Protein AF-A0A1F2YDH4-F1 (afdb_monomer_lite)

Radius of gyration: 17.03 Å; chains: 1; bounding box: 46×29×48 Å

Structure (mmCIF, N/CA/C/O backbone):
data_AF-A0A1F2YDH4-F1
#
_entry.id   AF-A0A1F2YDH4-F1
#
loop_
_atom_site.group_PDB
_atom_site.id
_atom_site.type_symbol
_atom_site.label_atom_id
_atom_site.label_alt_id
_atom_site.label_comp_id
_atom_site.label_asym_id
_atom_site.label_entity_id
_atom_s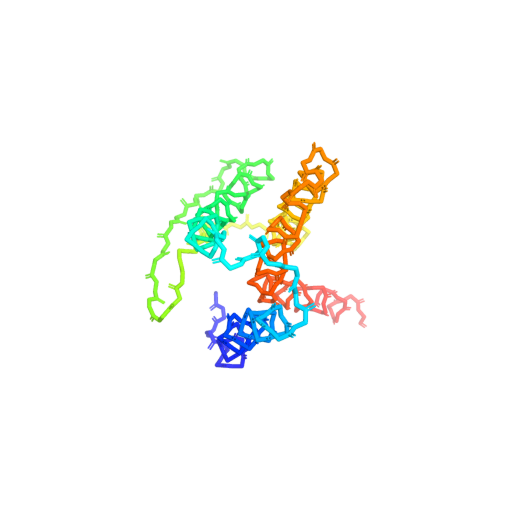ite.label_seq_id
_atom_site.pdbx_PDB_ins_code
_atom_site.Cartn_x
_atom_site.Cartn_y
_atom_site.Cartn_z
_atom_site.occupancy
_atom_site.B_iso_or_equiv
_atom_site.auth_seq_id
_atom_site.auth_comp_id
_atom_site.auth_asym_id
_atom_site.auth_atom_id
_atom_site.pdbx_PDB_model_num
ATOM 1 N N . MET A 1 1 ? -10.985 -9.733 17.692 1.00 41.50 1 MET A N 1
ATOM 2 C CA . MET A 1 1 ? -10.413 -10.083 16.373 1.00 41.50 1 MET A CA 1
ATOM 3 C C . MET A 1 1 ? -11.171 -11.298 15.881 1.00 41.50 1 MET A C 1
ATOM 5 O O . MET A 1 1 ? -11.258 -12.260 16.632 1.00 41.50 1 MET A O 1
ATOM 9 N N . SER A 1 2 ? -11.835 -11.199 14.727 1.00 39.97 2 SER A N 1
ATOM 10 C CA . SER A 1 2 ? -12.681 -12.286 14.222 1.00 39.97 2 SER A CA 1
ATOM 11 C C . SER A 1 2 ? -11.815 -13.494 13.857 1.00 39.97 2 SER A C 1
ATOM 13 O O . SER A 1 2 ? -10.675 -13.326 13.422 1.00 39.97 2 SER A O 1
ATOM 15 N N . SER A 1 3 ? -12.331 -14.703 14.080 1.00 45.41 3 SER A N 1
ATOM 16 C CA . SER A 1 3 ? -11.757 -15.931 13.534 1.00 45.41 3 SER A CA 1
ATOM 17 C C . SER A 1 3 ? -11.477 -15.717 12.048 1.00 45.41 3 SER A C 1
ATOM 19 O O . SER A 1 3 ? -12.407 -15.407 11.303 1.00 45.41 3 SER A O 1
ATOM 21 N N . ILE A 1 4 ? -10.214 -15.844 11.633 1.00 55.66 4 ILE A N 1
ATOM 22 C CA . ILE A 1 4 ? -9.792 -15.626 10.245 1.00 55.66 4 ILE A CA 1
ATOM 23 C C . ILE A 1 4 ? -10.722 -16.414 9.325 1.00 55.66 4 ILE A C 1
ATOM 25 O O . ILE A 1 4 ? -10.799 -17.644 9.386 1.00 55.66 4 ILE A O 1
ATOM 29 N N . ASN A 1 5 ? -11.470 -15.688 8.502 1.00 67.38 5 ASN A N 1
ATOM 30 C CA . ASN A 1 5 ? -12.420 -16.290 7.594 1.00 67.38 5 ASN A CA 1
ATOM 31 C C . ASN A 1 5 ? -11.625 -16.992 6.490 1.00 67.38 5 ASN A C 1
ATOM 33 O O . ASN A 1 5 ? -10.968 -16.329 5.689 1.00 67.38 5 ASN A O 1
ATOM 37 N N . LYS A 1 6 ? -11.703 -18.328 6.427 1.00 66.19 6 LYS A N 1
ATOM 38 C CA . LYS A 1 6 ? -11.060 -19.140 5.377 1.00 66.19 6 LYS A CA 1
ATOM 39 C C . LYS A 1 6 ? -11.344 -18.598 3.966 1.00 66.19 6 LYS A C 1
ATOM 41 O O . LYS A 1 6 ? -10.499 -18.722 3.090 1.00 66.19 6 LYS A O 1
ATOM 46 N N . LYS A 1 7 ? -12.491 -17.937 3.760 1.00 66.81 7 LYS A N 1
ATOM 47 C CA . LYS A 1 7 ? -12.846 -17.280 2.494 1.00 66.81 7 LYS A CA 1
ATOM 48 C C . LYS A 1 7 ? -11.941 -16.091 2.149 1.00 66.81 7 LYS A C 1
ATOM 50 O O . LYS A 1 7 ? -11.595 -15.948 0.987 1.00 66.81 7 LYS A O 1
ATOM 55 N N . MET A 1 8 ? -11.518 -15.279 3.124 1.00 64.81 8 MET A N 1
ATOM 56 C CA . MET A 1 8 ? -10.581 -14.166 2.883 1.00 64.81 8 MET A CA 1
ATOM 57 C C . MET A 1 8 ? -9.170 -14.659 2.578 1.00 64.81 8 MET A C 1
ATOM 59 O O . MET A 1 8 ? -8.490 -14.119 1.716 1.00 64.81 8 MET A O 1
ATOM 63 N N . VAL A 1 9 ? -8.760 -15.729 3.257 1.00 63.78 9 VAL A N 1
ATOM 64 C CA . VAL A 1 9 ? -7.500 -16.426 2.986 1.00 63.78 9 VAL A CA 1
ATOM 65 C C . VAL A 1 9 ? -7.461 -16.904 1.539 1.00 63.78 9 VAL A C 1
ATOM 67 O O . VAL A 1 9 ? -6.508 -16.606 0.828 1.00 63.78 9 VAL A O 1
ATOM 70 N N . ILE A 1 10 ? -8.508 -17.603 1.096 1.00 68.56 10 ILE A N 1
ATOM 71 C CA . ILE A 1 10 ? -8.618 -18.078 -0.285 1.00 68.56 10 ILE A CA 1
ATOM 72 C C . ILE A 1 10 ? -8.662 -16.894 -1.253 1.00 68.56 10 ILE A C 1
ATOM 74 O O . ILE A 1 10 ? -7.973 -16.938 -2.262 1.00 68.56 10 ILE A O 1
ATOM 78 N N . LEU A 1 11 ? -9.401 -15.825 -0.939 1.00 67.94 11 LEU A N 1
ATOM 79 C CA . LEU A 1 11 ? -9.474 -14.632 -1.784 1.00 67.94 11 LEU A CA 1
ATOM 80 C C . LEU A 1 11 ? -8.096 -13.995 -1.995 1.00 67.94 11 LEU A C 1
ATOM 82 O O . LEU A 1 11 ? -7.727 -13.748 -3.135 1.00 67.94 11 LEU A O 1
ATOM 86 N N . ASN A 1 12 ? -7.308 -13.793 -0.938 1.00 66.81 12 ASN A N 1
ATOM 87 C CA . ASN A 1 12 ? -5.966 -13.222 -1.068 1.00 66.81 12 ASN A CA 1
ATOM 88 C C . ASN A 1 12 ? -5.020 -14.146 -1.836 1.00 66.81 12 ASN A C 1
ATOM 90 O O . ASN A 1 12 ? -4.264 -13.675 -2.678 1.00 66.81 12 ASN A O 1
ATOM 94 N N . LEU A 1 13 ? -5.071 -15.457 -1.581 1.00 67.31 13 LEU A N 1
ATOM 95 C CA . LEU A 1 13 ? -4.219 -16.435 -2.265 1.00 67.31 13 LEU A CA 1
ATOM 96 C C . LEU A 1 13 ? -4.564 -16.534 -3.754 1.00 67.31 13 LEU A C 1
ATOM 98 O O . LEU A 1 13 ? -3.674 -16.549 -4.598 1.00 67.31 13 LEU A O 1
ATOM 102 N N . VAL A 1 14 ? -5.857 -16.558 -4.079 1.00 67.75 14 VAL A N 1
ATOM 103 C CA . VAL A 1 14 ? -6.346 -16.576 -5.458 1.00 67.75 14 VAL A CA 1
ATOM 104 C C . VAL A 1 14 ? -5.998 -15.266 -6.150 1.00 67.75 14 VAL A C 1
ATOM 106 O O . VAL A 1 14 ? -5.416 -15.315 -7.222 1.00 67.75 14 VAL A O 1
ATOM 109 N N . SER A 1 15 ? -6.261 -14.108 -5.546 1.00 65.69 15 SER A N 1
ATOM 110 C CA . SER A 1 15 ? -5.920 -12.815 -6.150 1.00 65.69 15 SER A CA 1
ATOM 111 C C . SER A 1 15 ? -4.407 -12.691 -6.371 1.00 65.69 15 SER A C 1
ATOM 113 O O . SER A 1 15 ? -3.970 -12.383 -7.476 1.00 65.69 15 SER A O 1
ATOM 115 N N . PHE A 1 16 ? -3.591 -13.037 -5.369 1.00 64.81 16 PHE A N 1
ATOM 116 C CA . PHE A 1 16 ? -2.130 -12.938 -5.436 1.00 64.81 16 PHE A CA 1
ATOM 117 C C . PHE A 1 16 ? -1.477 -13.948 -6.386 1.00 64.81 16 PHE A C 1
ATOM 119 O O . PHE A 1 16 ? -0.412 -13.667 -6.921 1.00 64.81 16 PHE A O 1
ATOM 126 N N . LEU A 1 17 ? -2.073 -15.119 -6.619 1.00 67.12 17 LEU A N 1
ATOM 127 C CA . LEU A 1 17 ? -1.542 -16.084 -7.585 1.00 67.12 17 LEU A CA 1
ATOM 128 C C . LEU A 1 17 ? -2.121 -15.860 -8.978 1.00 67.12 17 LEU A C 1
ATOM 130 O O . LEU A 1 17 ? -1.380 -15.744 -9.947 1.00 67.12 17 LEU A O 1
ATOM 134 N N . VAL A 1 18 ? -3.443 -15.776 -9.095 1.00 66.88 18 VAL A N 1
ATOM 135 C CA . VAL A 1 18 ? -4.126 -15.732 -10.389 1.00 66.88 18 VAL A CA 1
ATOM 136 C C . VAL A 1 18 ? -3.840 -14.426 -11.103 1.00 66.88 18 VAL A C 1
ATOM 138 O O . VAL A 1 18 ? -3.525 -14.474 -12.284 1.00 66.88 18 VAL A O 1
ATOM 141 N N . PHE A 1 19 ? -3.897 -13.279 -10.424 1.00 66.62 19 PHE A N 1
ATOM 142 C CA . PHE A 1 19 ? -3.764 -11.983 -11.090 1.00 66.62 19 PHE A CA 1
ATOM 143 C C . PHE A 1 19 ? -2.350 -11.742 -11.652 1.00 66.62 19 PHE A C 1
ATOM 145 O O . PHE A 1 19 ? -2.237 -11.377 -12.824 1.00 66.62 19 PHE A O 1
ATOM 152 N N . PRO A 1 20 ? -1.256 -12.020 -10.913 1.00 63.00 20 PRO A N 1
ATOM 153 C CA . PRO A 1 20 ? 0.101 -11.839 -11.424 1.00 63.00 20 PRO A CA 1
ATOM 154 C C . PRO A 1 20 ? 0.495 -12.916 -12.430 1.00 63.00 20 PRO A C 1
ATOM 156 O O . PRO A 1 20 ? 1.222 -12.609 -13.369 1.00 63.00 20 PRO A O 1
ATOM 159 N N . ILE A 1 21 ? -0.006 -14.152 -12.287 1.00 66.31 21 ILE A N 1
ATOM 160 C CA . ILE A 1 21 ? 0.175 -15.199 -13.303 1.00 66.31 21 ILE A CA 1
ATOM 161 C C . ILE A 1 21 ? -0.562 -14.812 -14.585 1.00 66.31 21 ILE A C 1
ATOM 163 O O . ILE A 1 21 ? 0.018 -14.932 -15.658 1.00 66.31 21 ILE A O 1
ATOM 167 N N . TRP A 1 22 ? -1.791 -14.295 -14.501 1.00 65.75 22 TRP A N 1
ATOM 168 C CA . TRP A 1 22 ? -2.527 -13.813 -15.673 1.00 65.75 22 TRP A CA 1
ATOM 169 C C . TRP A 1 22 ? -1.811 -12.662 -16.360 1.00 65.75 22 TRP A C 1
ATOM 171 O O . TRP A 1 22 ? -1.637 -12.697 -17.572 1.00 65.75 22 TRP A O 1
ATOM 181 N N . ILE A 1 23 ? -1.352 -11.677 -15.592 1.00 64.88 23 ILE A N 1
ATOM 182 C CA . ILE A 1 23 ? -0.545 -10.564 -16.088 1.00 64.88 23 ILE A CA 1
ATOM 183 C C . ILE A 1 23 ? 0.734 -11.097 -16.745 1.00 64.88 23 ILE A C 1
ATOM 185 O O . ILE A 1 23 ? 1.015 -10.772 -17.894 1.00 64.88 23 ILE A O 1
ATOM 189 N N . TYR A 1 24 ? 1.480 -11.977 -16.077 1.00 63.94 24 TYR A N 1
ATOM 190 C CA . TYR A 1 24 ? 2.705 -12.563 -16.617 1.00 63.94 24 TYR A CA 1
ATOM 191 C C . TYR A 1 24 ? 2.453 -13.349 -17.906 1.00 63.94 24 TYR A C 1
ATOM 193 O O . TYR A 1 24 ? 3.182 -13.162 -18.874 1.00 63.94 24 TYR A O 1
ATOM 201 N N . VAL A 1 25 ? 1.425 -14.200 -17.953 1.00 65.19 25 VAL A N 1
ATOM 202 C CA . VAL A 1 25 ? 1.053 -14.984 -19.140 1.00 65.19 25 VAL A CA 1
ATOM 203 C C . VAL A 1 25 ? 0.601 -14.051 -20.260 1.00 65.19 25 VAL A C 1
ATOM 205 O O . VAL A 1 25 ? 1.149 -14.113 -21.357 1.00 65.19 25 VAL A O 1
ATOM 208 N N . PHE A 1 26 ? -0.317 -13.126 -19.988 1.00 65.81 26 PHE A N 1
ATOM 209 C CA . PHE A 1 26 ? -0.775 -12.146 -20.967 1.00 65.81 26 PHE A CA 1
ATOM 210 C C . PHE A 1 26 ? 0.404 -11.358 -21.554 1.00 65.81 26 PHE A C 1
ATOM 212 O O . PHE A 1 26 ? 0.545 -11.278 -22.766 1.00 65.81 26 PHE A O 1
ATOM 219 N N . TYR A 1 27 ? 1.338 -10.879 -20.732 1.00 63.69 27 TYR A N 1
ATOM 220 C CA . TYR A 1 27 ? 2.505 -10.140 -21.219 1.00 63.69 27 TYR A CA 1
ATOM 221 C C . TYR A 1 27 ? 3.614 -11.018 -21.821 1.00 63.69 27 TYR A C 1
ATOM 223 O O . TYR A 1 27 ? 4.364 -10.557 -22.677 1.00 63.69 27 TYR A O 1
ATOM 231 N N . ARG A 1 28 ? 3.736 -12.292 -21.440 1.00 63.25 28 ARG A N 1
ATOM 232 C CA . ARG A 1 28 ? 4.666 -13.245 -22.075 1.00 63.25 28 ARG A CA 1
ATOM 233 C C . A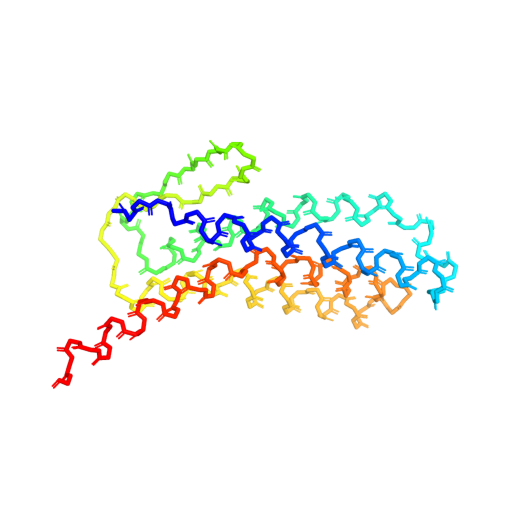RG A 1 28 ? 4.287 -13.491 -23.536 1.00 63.25 28 ARG A C 1
ATOM 235 O O . ARG A 1 28 ? 5.189 -13.660 -24.360 1.00 63.25 28 ARG A O 1
ATOM 242 N N . TRP A 1 29 ? 2.984 -13.528 -23.815 1.00 64.25 29 TRP A N 1
ATOM 243 C CA . TRP A 1 29 ? 2.410 -13.851 -25.121 1.00 64.25 29 TRP A CA 1
ATOM 244 C C . TRP A 1 29 ? 2.037 -12.612 -25.949 1.00 64.25 29 TRP A C 1
ATOM 246 O O . TRP A 1 29 ? 2.184 -12.646 -27.166 1.00 64.25 29 TRP A O 1
ATOM 256 N N . PHE A 1 30 ? 1.630 -11.512 -25.307 1.00 62.16 30 PHE A N 1
ATOM 257 C CA . PHE A 1 30 ? 1.150 -10.284 -25.962 1.00 62.16 30 PHE A CA 1
ATOM 258 C C . PHE A 1 30 ? 1.919 -9.013 -25.560 1.00 62.16 30 PHE A C 1
ATOM 260 O O . PHE A 1 30 ? 1.634 -7.931 -26.068 1.00 62.16 30 PHE A O 1
ATOM 267 N N . GLY A 1 31 ? 2.875 -9.104 -24.632 1.00 59.88 31 GLY A N 1
ATOM 268 C CA . GLY A 1 31 ? 3.594 -7.949 -24.095 1.00 59.88 31 GLY A CA 1
ATOM 269 C C . GLY A 1 31 ? 4.844 -7.564 -24.890 1.00 59.88 31 GLY A C 1
ATOM 270 O O . GLY A 1 31 ? 5.465 -8.412 -25.537 1.00 59.88 31 GLY A O 1
ATOM 271 N N . PRO A 1 32 ? 5.264 -6.287 -24.817 1.00 62.50 32 PRO A N 1
ATOM 272 C CA . PRO A 1 32 ? 6.481 -5.826 -25.472 1.00 62.50 32 PRO A CA 1
ATOM 273 C C . PRO A 1 32 ? 7.728 -6.545 -24.907 1.00 62.50 32 PRO A C 1
ATOM 275 O O . PRO A 1 32 ? 7.768 -6.867 -23.715 1.00 62.50 32 PRO A O 1
ATOM 278 N N . PRO A 1 33 ? 8.786 -6.766 -25.717 1.00 60.22 33 PRO A N 1
ATOM 279 C CA . PRO A 1 33 ? 9.991 -7.508 -25.312 1.00 60.22 33 PRO A CA 1
ATOM 280 C C . PRO A 1 33 ? 10.671 -6.987 -24.035 1.00 60.22 33 PRO A C 1
ATOM 282 O O . PRO A 1 33 ? 11.329 -7.746 -23.324 1.00 60.22 33 PRO A O 1
ATOM 285 N N . THR A 1 34 ? 10.476 -5.706 -23.717 1.00 61.25 34 THR A N 1
ATOM 286 C CA . THR A 1 34 ? 11.012 -5.007 -22.541 1.00 61.25 34 THR A CA 1
ATOM 287 C C . THR A 1 34 ? 10.582 -5.625 -21.206 1.00 61.25 34 THR A C 1
ATOM 289 O O . THR A 1 34 ? 11.335 -5.565 -20.238 1.00 61.25 34 THR A O 1
ATOM 292 N N . LEU A 1 35 ? 9.423 -6.289 -21.136 1.00 59.69 35 LEU A N 1
ATOM 293 C CA . LEU A 1 35 ? 8.944 -6.948 -19.914 1.00 59.69 35 LEU A CA 1
ATOM 294 C C . LEU A 1 35 ? 9.738 -8.213 -19.558 1.00 59.69 35 LEU A C 1
ATOM 296 O O . LEU A 1 35 ? 9.950 -8.481 -18.375 1.00 59.69 35 LEU A O 1
ATOM 300 N N . LYS A 1 36 ? 10.240 -8.962 -20.552 1.00 58.62 36 LYS A N 1
ATOM 301 C CA . LYS A 1 36 ? 11.008 -10.200 -20.306 1.00 58.62 36 LYS A CA 1
ATOM 302 C C . LYS A 1 36 ? 12.290 -9.922 -19.514 1.00 58.62 36 LYS A C 1
ATOM 304 O O . LYS A 1 36 ? 12.598 -10.671 -18.588 1.00 58.62 36 LYS A O 1
ATOM 309 N N . TYR A 1 37 ? 12.972 -8.817 -19.815 1.00 58.34 37 TYR A N 1
ATOM 310 C CA . TYR A 1 37 ? 14.203 -8.393 -19.134 1.00 58.34 37 TYR A CA 1
ATOM 311 C C . TYR A 1 37 ? 13.963 -7.760 -17.753 1.00 58.34 37 TYR A C 1
ATOM 313 O O . TYR A 1 37 ? 14.883 -7.695 -16.944 1.00 58.34 37 TYR A O 1
ATOM 321 N N . ASN A 1 38 ? 12.724 -7.362 -17.445 1.00 71.00 38 ASN A N 1
ATOM 322 C CA . ASN A 1 38 ? 12.373 -6.684 -16.194 1.00 71.00 38 ASN A CA 1
ATOM 323 C C . ASN A 1 38 ? 11.759 -7.608 -15.131 1.00 71.00 38 ASN A C 1
ATOM 325 O O . ASN A 1 38 ? 11.405 -7.138 -14.054 1.00 71.00 38 ASN A O 1
ATOM 329 N N . THR A 1 39 ? 11.656 -8.917 -15.387 1.00 72.00 39 THR A N 1
ATOM 330 C CA . THR A 1 39 ? 11.019 -9.874 -14.459 1.00 72.00 39 THR A CA 1
ATOM 331 C C . THR A 1 39 ? 11.662 -9.864 -13.065 1.00 72.00 39 THR A C 1
ATOM 333 O O . THR A 1 39 ? 10.949 -9.834 -12.067 1.00 72.00 39 THR A O 1
ATOM 336 N N . VAL A 1 40 ? 12.999 -9.815 -12.982 1.00 78.56 40 VAL A N 1
ATOM 337 C CA . VAL A 1 40 ? 13.726 -9.741 -11.698 1.00 78.56 40 VAL A CA 1
ATOM 338 C C . VAL A 1 40 ? 13.356 -8.469 -10.937 1.00 78.56 40 VAL A C 1
ATOM 340 O O . VAL A 1 40 ? 13.041 -8.527 -9.750 1.00 78.56 40 VAL A O 1
ATOM 343 N N . TRP A 1 41 ? 13.323 -7.327 -11.627 1.00 80.75 41 TRP A N 1
ATOM 344 C CA . TRP A 1 41 ? 12.942 -6.051 -11.028 1.00 80.75 41 TRP A CA 1
ATOM 345 C C . TRP A 1 41 ? 11.487 -6.041 -10.568 1.00 80.75 41 TRP A C 1
ATOM 347 O O . TRP A 1 41 ? 11.213 -5.576 -9.468 1.00 80.75 41 TRP A O 1
ATOM 357 N N . ILE A 1 42 ? 10.564 -6.624 -11.339 1.00 81.12 42 ILE A N 1
ATOM 358 C CA . ILE A 1 42 ? 9.162 -6.783 -10.927 1.00 81.12 42 ILE A CA 1
ATOM 359 C C . ILE A 1 42 ? 9.077 -7.582 -9.625 1.00 81.12 42 ILE A C 1
ATOM 361 O O . ILE A 1 42 ? 8.370 -7.166 -8.707 1.00 81.12 42 ILE A O 1
ATOM 365 N N . SER A 1 43 ? 9.809 -8.694 -9.506 1.00 80.12 43 SER A N 1
ATOM 366 C CA . SER A 1 43 ? 9.840 -9.486 -8.272 1.00 80.12 43 SER A CA 1
ATOM 367 C C . SER A 1 43 ? 10.398 -8.687 -7.093 1.00 80.12 43 SER A C 1
ATOM 369 O O . SER A 1 43 ? 9.785 -8.676 -6.026 1.00 80.12 43 SER A O 1
ATOM 371 N N . VAL A 1 44 ? 11.507 -7.966 -7.287 1.00 84.62 44 VAL A N 1
ATOM 372 C CA . VAL A 1 44 ? 12.108 -7.108 -6.252 1.00 84.62 44 VAL A CA 1
ATOM 373 C C . VAL A 1 44 ? 11.127 -6.023 -5.803 1.00 84.62 44 VAL A C 1
ATOM 375 O O . VAL A 1 44 ? 10.856 -5.899 -4.610 1.00 84.62 44 VAL A O 1
ATOM 378 N N . PHE A 1 45 ? 10.535 -5.277 -6.739 1.00 86.19 45 PHE A N 1
ATOM 379 C CA . PHE A 1 45 ? 9.570 -4.226 -6.417 1.00 86.19 45 PHE A CA 1
ATOM 380 C C . PHE A 1 45 ? 8.289 -4.774 -5.800 1.00 86.19 45 PHE A C 1
ATOM 382 O O . PHE A 1 45 ? 7.707 -4.108 -4.953 1.00 86.19 45 PHE A O 1
ATOM 389 N N . THR A 1 46 ? 7.875 -5.989 -6.151 1.00 84.00 46 THR A N 1
ATOM 390 C CA . THR A 1 46 ? 6.736 -6.654 -5.507 1.00 84.00 46 THR A CA 1
ATOM 391 C C . THR A 1 46 ? 7.032 -6.962 -4.041 1.00 84.00 46 THR A C 1
ATOM 393 O O . THR A 1 46 ? 6.225 -6.637 -3.175 1.00 84.00 46 THR A O 1
ATOM 396 N N . ILE A 1 47 ? 8.200 -7.536 -3.738 1.00 83.62 47 ILE A N 1
ATOM 397 C CA . ILE A 1 47 ? 8.605 -7.823 -2.353 1.00 83.62 47 ILE A CA 1
ATOM 398 C C . ILE A 1 47 ? 8.706 -6.522 -1.550 1.00 83.62 47 ILE A C 1
ATOM 400 O O . ILE A 1 47 ? 8.170 -6.435 -0.446 1.00 83.62 47 ILE A O 1
ATOM 404 N N . LEU A 1 48 ? 9.333 -5.490 -2.121 1.00 87.44 48 LEU A N 1
ATOM 405 C CA . LEU A 1 48 ? 9.401 -4.168 -1.498 1.00 87.44 48 LEU A CA 1
ATOM 406 C C . LEU A 1 48 ? 8.006 -3.574 -1.286 1.00 87.44 48 LEU A C 1
ATOM 408 O O . LEU A 1 48 ? 7.736 -3.035 -0.218 1.00 87.44 48 LEU A O 1
ATOM 412 N N . CYS A 1 49 ? 7.107 -3.716 -2.260 1.00 88.12 49 CYS A N 1
ATOM 413 C CA . CYS A 1 49 ? 5.730 -3.247 -2.167 1.00 88.12 49 CYS A CA 1
ATOM 414 C C . CYS A 1 49 ? 4.993 -3.889 -0.989 1.00 88.12 49 CYS A C 1
ATOM 416 O O . CYS A 1 49 ? 4.281 -3.180 -0.293 1.00 88.12 49 CYS A O 1
ATOM 418 N N . ILE A 1 50 ? 5.187 -5.185 -0.723 1.00 84.81 50 ILE A N 1
ATOM 419 C CA . ILE A 1 50 ? 4.586 -5.866 0.438 1.00 84.81 50 ILE A CA 1
ATOM 420 C C . ILE A 1 50 ? 5.080 -5.242 1.748 1.00 84.81 50 ILE A C 1
ATOM 422 O O . ILE A 1 50 ? 4.286 -4.963 2.641 1.00 84.81 50 ILE A O 1
ATOM 426 N N . VAL A 1 51 ? 6.385 -4.986 1.867 1.00 85.81 51 VAL A N 1
ATOM 427 C CA . VAL A 1 51 ? 6.945 -4.352 3.071 1.00 85.81 51 VAL A CA 1
ATOM 428 C C . VAL A 1 51 ? 6.401 -2.933 3.231 1.00 85.81 51 VAL A C 1
ATOM 430 O O . VAL A 1 51 ? 5.954 -2.555 4.312 1.00 85.81 51 VAL A O 1
ATOM 433 N N . VAL A 1 52 ? 6.402 -2.151 2.151 1.00 90.62 52 VAL A N 1
ATOM 434 C CA . VAL A 1 52 ? 5.925 -0.764 2.175 1.00 90.62 52 VAL A CA 1
ATOM 435 C C . VAL A 1 52 ? 4.420 -0.710 2.455 1.00 90.62 52 VAL A C 1
ATOM 437 O O . VAL A 1 52 ? 3.977 0.190 3.158 1.00 90.62 52 VAL A O 1
ATOM 440 N N . HIS A 1 53 ? 3.640 -1.681 1.978 1.00 91.50 53 HIS A N 1
ATOM 441 C CA . HIS A 1 53 ? 2.204 -1.787 2.234 1.00 91.50 53 HIS A CA 1
ATOM 442 C C . HIS A 1 53 ? 1.906 -1.802 3.738 1.00 91.50 53 HIS A C 1
ATOM 444 O O . HIS A 1 53 ? 1.144 -0.972 4.234 1.00 91.50 53 HIS A O 1
ATOM 450 N N . GLU A 1 54 ? 2.593 -2.659 4.490 1.00 87.56 54 GLU A N 1
ATOM 451 C CA . GLU A 1 54 ? 2.433 -2.720 5.946 1.00 87.56 54 GLU A CA 1
ATOM 452 C C . GLU A 1 54 ? 2.966 -1.474 6.658 1.00 87.56 54 GLU A C 1
ATOM 454 O O . GLU A 1 54 ? 2.396 -1.026 7.655 1.00 87.56 54 GLU A O 1
ATOM 459 N N . VAL A 1 55 ? 4.031 -0.861 6.136 1.00 89.75 55 VAL A N 1
ATOM 460 C CA . VAL A 1 55 ? 4.527 0.421 6.657 1.00 89.75 55 VAL A CA 1
ATOM 461 C C . VAL A 1 55 ? 3.482 1.523 6.473 1.00 89.75 55 VAL A C 1
ATOM 463 O O . VAL A 1 55 ? 3.290 2.330 7.381 1.00 89.75 55 VAL A O 1
ATOM 466 N N . VAL A 1 56 ? 2.762 1.556 5.349 1.00 93.00 56 VAL A N 1
ATOM 467 C CA . VAL A 1 56 ? 1.682 2.529 5.127 1.00 93.00 56 VAL A CA 1
ATOM 468 C C . VAL A 1 56 ? 0.534 2.304 6.112 1.00 93.00 56 VAL A C 1
ATOM 470 O O . VAL A 1 56 ? 0.064 3.281 6.698 1.00 93.00 56 VAL A O 1
ATOM 473 N N . HIS A 1 57 ? 0.136 1.052 6.376 1.00 91.19 57 HIS A N 1
ATOM 474 C CA . HIS A 1 57 ? -0.827 0.734 7.444 1.00 91.19 57 HIS A CA 1
ATOM 475 C C . HIS A 1 57 ? -0.356 1.273 8.798 1.00 91.19 57 HIS A C 1
ATOM 477 O O . HIS A 1 57 ? -1.103 1.970 9.489 1.00 91.19 57 HIS A O 1
ATOM 483 N N . TYR A 1 58 ? 0.901 1.005 9.164 1.00 89.00 58 TYR A N 1
ATOM 484 C CA . TYR A 1 58 ? 1.496 1.495 10.407 1.00 89.00 58 TYR A CA 1
ATOM 485 C C . TYR A 1 58 ? 1.461 3.025 10.497 1.00 89.00 58 TYR A C 1
ATOM 487 O O . TYR A 1 58 ? 0.980 3.574 11.490 1.00 89.00 58 TYR A O 1
ATOM 495 N N . LEU A 1 59 ? 1.935 3.725 9.463 1.00 91.12 59 LEU A N 1
ATOM 496 C CA . LEU A 1 59 ? 1.965 5.187 9.432 1.00 91.12 59 LEU A CA 1
ATOM 497 C C . LEU A 1 59 ? 0.555 5.773 9.525 1.00 91.12 59 LEU A C 1
ATOM 499 O O . LEU A 1 59 ? 0.331 6.695 10.308 1.00 91.12 59 LEU A O 1
ATOM 503 N N . ALA A 1 60 ? -0.412 5.201 8.803 1.00 92.62 60 ALA A N 1
ATOM 504 C CA . ALA A 1 60 ? -1.806 5.619 8.876 1.00 92.62 60 ALA A CA 1
ATOM 505 C C . ALA A 1 60 ? -2.375 5.450 10.294 1.00 92.62 60 ALA A C 1
ATOM 507 O O . ALA A 1 60 ? -3.029 6.360 10.804 1.00 92.62 60 ALA A O 1
ATOM 508 N N . ILE A 1 61 ? -2.074 4.342 10.979 1.00 90.81 61 ILE A N 1
ATOM 509 C CA . ILE A 1 61 ? -2.484 4.141 12.376 1.00 90.81 61 ILE A CA 1
ATOM 510 C C . ILE A 1 61 ? -1.843 5.189 13.291 1.00 90.81 61 ILE A C 1
ATOM 512 O O . ILE A 1 61 ? -2.549 5.795 14.096 1.00 90.81 61 ILE A O 1
ATOM 516 N N . ARG A 1 62 ? -0.535 5.447 13.160 1.00 89.25 62 ARG A N 1
ATOM 517 C CA . ARG A 1 62 ? 0.176 6.439 13.989 1.00 89.25 62 ARG A CA 1
ATOM 518 C C . ARG A 1 62 ? -0.349 7.860 13.783 1.00 89.25 62 ARG A C 1
ATOM 520 O O . ARG A 1 62 ? -0.416 8.608 14.754 1.00 89.25 62 ARG A O 1
ATOM 527 N N . LEU A 1 63 ? -0.744 8.213 12.559 1.00 92.56 63 LEU A N 1
ATOM 528 C CA . LEU A 1 63 ? -1.343 9.511 12.238 1.00 92.56 63 LEU A CA 1
ATOM 529 C C . LEU A 1 63 ? -2.774 9.639 12.778 1.00 92.56 63 LEU A C 1
ATOM 531 O O . LEU A 1 63 ? -3.152 10.694 13.276 1.00 92.56 63 LEU A O 1
ATOM 535 N N . LEU A 1 64 ? -3.572 8.571 12.702 1.00 92.06 64 LEU A N 1
ATOM 536 C CA . LEU A 1 64 ? -4.974 8.586 13.132 1.00 92.06 64 LEU A CA 1
ATOM 537 C C . LEU A 1 64 ? -5.151 8.435 14.643 1.00 92.06 64 LEU A C 1
ATOM 539 O O . LEU A 1 64 ? -6.132 8.939 15.193 1.00 92.06 64 LEU A O 1
ATOM 543 N N . ASN A 1 65 ? -4.269 7.680 15.299 1.00 88.44 65 ASN A N 1
ATOM 544 C CA . ASN A 1 65 ? -4.304 7.456 16.736 1.00 88.44 65 ASN A CA 1
ATOM 545 C C . ASN A 1 65 ? -2.900 7.116 17.295 1.00 88.44 65 ASN A C 1
ATOM 547 O O . ASN A 1 65 ? -2.534 5.941 17.396 1.00 88.44 65 ASN A O 1
ATOM 551 N N . PRO A 1 66 ? -2.109 8.121 17.711 1.00 86.62 66 PRO A N 1
ATOM 552 C CA . PRO A 1 66 ? -0.717 7.931 18.126 1.00 86.62 66 PRO A CA 1
ATOM 553 C C . PRO A 1 66 ? -0.550 7.179 19.456 1.00 86.62 66 PRO A C 1
ATOM 555 O O . PRO A 1 66 ? 0.555 6.728 19.766 1.00 86.62 66 PRO A O 1
ATOM 558 N N . THR A 1 67 ? -1.613 7.032 20.252 1.00 84.88 67 THR A N 1
ATOM 559 C CA . THR A 1 67 ? -1.568 6.333 21.548 1.00 84.88 67 THR A CA 1
ATOM 560 C C . THR A 1 67 ? -1.809 4.831 21.417 1.00 84.88 67 THR A C 1
ATOM 562 O O . THR A 1 67 ? -1.503 4.073 22.338 1.00 84.88 67 THR A O 1
ATOM 565 N N . VAL A 1 68 ? -2.317 4.377 20.267 1.00 85.12 68 VAL A N 1
ATOM 566 C CA . VAL A 1 68 ? -2.535 2.957 19.996 1.00 85.12 68 VAL A CA 1
ATOM 567 C C . VAL A 1 68 ? -1.194 2.264 19.794 1.00 85.12 68 VAL A C 1
ATOM 569 O O . VAL A 1 68 ? -0.354 2.695 18.997 1.00 85.12 68 VAL A O 1
ATOM 572 N N . LYS A 1 69 ? -0.999 1.161 20.523 1.00 81.56 69 LYS A N 1
ATOM 573 C CA . LYS A 1 69 ? 0.149 0.285 20.317 1.00 81.56 69 LYS A CA 1
ATOM 574 C C . LYS A 1 69 ? -0.050 -0.496 19.028 1.00 81.56 69 LYS A C 1
ATOM 576 O O . LYS A 1 69 ? -1.129 -1.029 18.759 1.00 81.56 69 LYS A O 1
ATOM 581 N N . VAL A 1 70 ? 1.012 -0.540 18.236 1.00 78.88 70 VAL A N 1
ATOM 582 C CA . VAL A 1 70 ? 1.027 -1.208 16.943 1.00 78.88 70 VAL A CA 1
ATOM 583 C C . VAL A 1 70 ? 2.075 -2.305 17.003 1.00 78.88 70 VAL A C 1
ATOM 585 O O . VAL A 1 70 ? 3.250 -2.026 17.234 1.00 78.88 70 VAL A O 1
ATOM 588 N N . GLY A 1 71 ? 1.632 -3.548 16.859 1.00 74.88 71 GLY A N 1
ATOM 589 C CA . GLY A 1 71 ? 2.498 -4.713 16.736 1.00 74.88 71 GLY A CA 1
ATOM 590 C C . GLY A 1 71 ? 2.625 -5.141 15.279 1.00 74.88 71 GLY A C 1
ATOM 591 O O . GLY A 1 71 ? 1.791 -4.792 14.447 1.00 74.88 71 GLY A O 1
ATOM 592 N N . TYR A 1 72 ? 3.637 -5.948 14.987 1.00 70.50 72 TYR A N 1
ATOM 593 C CA . TYR A 1 72 ? 3.756 -6.651 13.714 1.00 70.50 72 TYR A CA 1
ATOM 594 C C . TYR A 1 72 ? 3.621 -8.147 13.964 1.00 70.50 72 TYR A C 1
ATOM 596 O O . TYR A 1 72 ? 4.120 -8.667 14.963 1.00 70.50 72 TYR A O 1
ATOM 604 N N . GLY A 1 73 ? 2.934 -8.838 13.067 1.00 64.69 73 GLY A N 1
ATOM 605 C CA . GLY A 1 73 ? 2.884 -10.290 13.042 1.00 64.69 73 GLY A CA 1
ATOM 606 C C . GLY A 1 73 ? 3.321 -10.820 11.686 1.00 64.69 73 GLY A C 1
ATOM 607 O O . GLY A 1 73 ? 3.229 -10.135 10.672 1.00 64.69 73 GLY A O 1
ATOM 608 N N . PHE A 1 74 ? 3.790 -12.061 11.673 1.00 64.25 74 PHE A N 1
ATOM 609 C CA . PHE A 1 74 ? 4.079 -12.811 10.457 1.00 64.25 74 PHE A CA 1
ATOM 610 C C . PHE A 1 74 ? 3.381 -14.162 10.572 1.00 64.25 74 PHE A C 1
ATOM 612 O O . PHE A 1 74 ? 3.433 -14.783 11.638 1.00 64.25 74 PHE A O 1
ATOM 619 N N . ARG A 1 75 ? 2.668 -14.614 9.534 1.00 58.25 75 ARG A N 1
ATOM 620 C CA . ARG A 1 75 ? 1.875 -15.843 9.653 1.00 58.25 75 ARG A CA 1
ATOM 621 C C . ARG A 1 75 ? 1.747 -16.577 8.331 1.00 58.25 75 ARG A C 1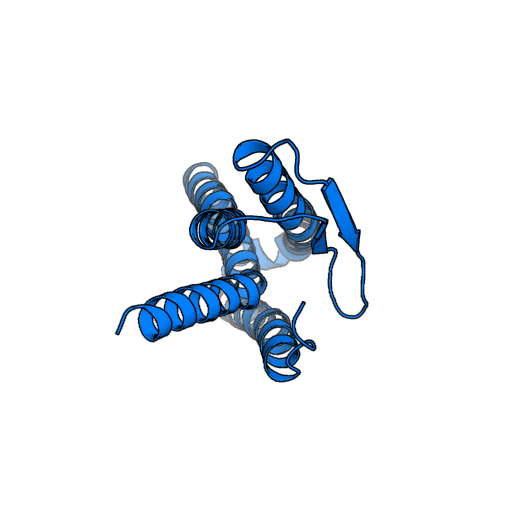
ATOM 623 O O . ARG A 1 75 ? 0.719 -16.474 7.682 1.00 58.25 75 ARG A O 1
ATOM 630 N N . LEU A 1 76 ? 2.757 -17.375 7.984 1.00 43.19 76 LEU A N 1
ATOM 631 C CA . LEU A 1 76 ? 2.775 -18.216 6.779 1.00 43.19 76 LEU A CA 1
ATOM 632 C C . LEU A 1 76 ? 1.436 -18.959 6.531 1.00 43.19 76 LEU A C 1
ATOM 634 O O . LEU A 1 76 ? 0.864 -19.511 7.475 1.00 43.19 76 LEU A O 1
ATOM 638 N N . PRO A 1 77 ? 0.931 -18.993 5.280 1.00 47.78 77 PRO A N 1
ATOM 639 C CA . PRO A 1 77 ? 1.530 -18.407 4.074 1.00 47.78 77 PRO A CA 1
ATOM 640 C C . PRO A 1 77 ? 1.406 -16.872 3.999 1.00 47.78 77 PRO A C 1
ATOM 642 O O . PRO A 1 77 ? 1.864 -16.270 3.036 1.00 47.78 77 PRO A O 1
ATOM 645 N N . PHE A 1 78 ? 0.797 -16.237 5.001 1.00 54.78 78 PHE A N 1
ATOM 646 C CA . PHE A 1 78 ? 0.459 -14.822 5.017 1.00 54.78 78 PHE A CA 1
ATOM 647 C C . PHE A 1 78 ? 1.606 -13.940 5.500 1.00 54.78 78 PHE A C 1
ATOM 649 O O . PHE A 1 78 ? 2.260 -14.156 6.527 1.00 54.78 78 PHE A O 1
ATOM 656 N N . THR A 1 79 ? 1.793 -12.938 4.661 1.00 61.97 79 THR A N 1
ATOM 657 C CA . THR A 1 79 ? 2.641 -11.768 4.737 1.00 61.97 79 THR A CA 1
ATOM 658 C C . THR A 1 79 ? 2.599 -11.071 6.091 1.00 61.97 79 THR A C 1
ATOM 660 O O . THR A 1 79 ? 1.720 -11.288 6.928 1.00 61.97 79 THR A O 1
ATOM 663 N N . LEU A 1 80 ? 3.621 -10.243 6.293 1.00 60.72 80 LEU A N 1
ATOM 664 C CA . LEU A 1 80 ? 3.735 -9.307 7.402 1.00 60.72 80 LEU A CA 1
ATOM 665 C C . LEU A 1 80 ? 2.392 -8.568 7.548 1.00 60.72 80 LEU A C 1
ATOM 667 O O . LEU A 1 80 ? 1.822 -8.185 6.537 1.00 60.72 80 LEU A O 1
ATOM 671 N N . PHE A 1 81 ? 1.851 -8.462 8.760 1.00 66.88 81 PHE A N 1
ATOM 672 C CA . PHE A 1 81 ? 0.600 -7.745 9.010 1.00 66.88 81 PHE A CA 1
ATOM 673 C C . PHE A 1 81 ? 0.729 -6.853 10.237 1.00 66.88 81 PHE A C 1
ATOM 675 O O . PHE A 1 81 ? 1.362 -7.222 11.236 1.00 66.88 81 PHE A O 1
ATOM 682 N N . VAL A 1 82 ? 0.080 -5.696 10.189 1.00 65.00 82 VAL A N 1
ATOM 683 C CA . VAL A 1 82 ? -0.012 -4.789 11.331 1.00 65.00 82 VAL A CA 1
ATOM 684 C C . VAL A 1 82 ? -1.129 -5.210 12.295 1.00 65.00 82 VAL A C 1
ATOM 686 O O . VAL A 1 82 ? -2.292 -5.380 11.928 1.00 65.00 82 VAL A O 1
ATOM 689 N N . ARG A 1 83 ? -0.787 -5.359 13.579 1.00 69.38 83 ARG A N 1
ATOM 690 C CA . ARG A 1 83 ? -1.721 -5.653 14.670 1.00 69.38 83 ARG A CA 1
ATOM 691 C C . ARG A 1 83 ? -2.009 -4.397 15.481 1.00 69.38 83 ARG A C 1
ATOM 693 O O . ARG A 1 83 ? -1.103 -3.785 16.037 1.00 69.38 83 ARG A O 1
ATOM 700 N N . ILE A 1 84 ? -3.288 -4.068 15.624 1.00 74.75 84 ILE A N 1
ATOM 701 C CA . ILE A 1 84 ? -3.742 -3.001 16.519 1.00 74.75 84 ILE A CA 1
ATOM 702 C C . ILE A 1 84 ? -3.963 -3.566 17.923 1.00 74.75 84 ILE A C 1
ATOM 704 O O . ILE A 1 84 ? -4.817 -4.433 18.125 1.00 74.75 84 ILE A O 1
ATOM 708 N N . GLU A 1 85 ? -3.229 -3.034 18.896 1.00 72.94 85 GLU A N 1
ATOM 709 C CA . GLU A 1 85 ? -3.381 -3.328 20.321 1.00 72.94 85 GLU A CA 1
ATOM 710 C C . GLU A 1 85 ? -3.985 -2.107 21.022 1.00 72.94 85 GLU A C 1
ATOM 712 O O . GLU A 1 85 ? -3.322 -1.344 21.724 1.00 72.94 85 GLU A O 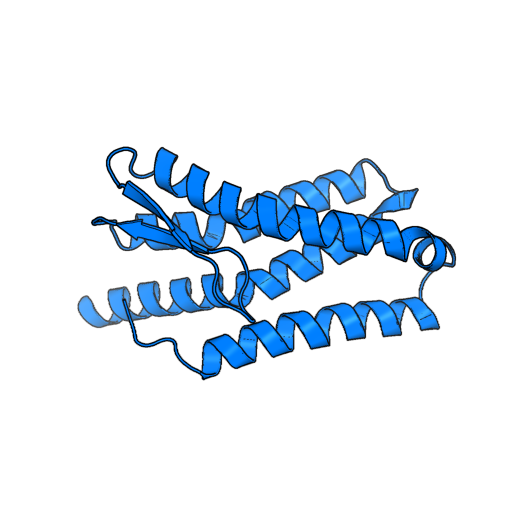1
ATOM 717 N N . GLY A 1 86 ? -5.274 -1.882 20.757 1.00 71.69 86 GLY A N 1
ATOM 718 C CA . GLY A 1 86 ? -6.018 -0.745 21.287 1.00 71.69 86 GLY A CA 1
ATOM 719 C C . GLY A 1 86 ? -7.382 -0.554 20.629 1.00 71.69 86 GLY A C 1
ATOM 720 O O . GLY A 1 86 ? -7.846 -1.378 19.834 1.00 71.69 86 GLY A O 1
ATOM 721 N N . VAL A 1 87 ? -8.040 0.556 20.968 1.00 78.50 87 VAL A N 1
ATOM 722 C CA . VAL A 1 87 ? -9.352 0.919 20.424 1.00 78.50 87 VAL A CA 1
ATOM 723 C C . VAL A 1 87 ? -9.179 1.971 19.330 1.00 78.50 87 VAL A C 1
ATOM 725 O O . VAL A 1 87 ? -8.550 3.006 19.525 1.00 78.50 87 VAL A O 1
ATOM 728 N N . MET A 1 88 ? -9.773 1.704 18.169 1.00 84.44 88 MET A N 1
ATOM 729 C CA . MET A 1 88 ? -9.905 2.648 17.058 1.00 84.44 88 MET A CA 1
ATOM 730 C C . MET A 1 88 ? -11.359 2.659 16.612 1.00 84.44 88 MET A C 1
ATOM 732 O O . MET A 1 88 ? -11.988 1.596 16.547 1.00 84.44 88 MET A O 1
ATOM 736 N N . SER A 1 89 ? -11.869 3.845 16.286 1.00 88.56 89 SER A N 1
ATOM 737 C CA . SER A 1 89 ? -13.222 4.019 15.753 1.00 88.56 89 SER A CA 1
ATOM 738 C C . SER A 1 89 ? -13.383 3.333 14.393 1.00 88.56 89 SER A C 1
ATOM 740 O O . SER A 1 89 ? -12.411 3.137 13.662 1.00 88.56 89 SER A O 1
ATOM 742 N N . ALA A 1 90 ? -14.622 3.006 14.013 1.00 86.75 90 ALA A N 1
ATOM 743 C CA . ALA A 1 90 ? -14.920 2.399 12.713 1.00 86.75 90 ALA A CA 1
ATOM 744 C C . ALA A 1 90 ? -14.383 3.235 11.534 1.00 86.75 90 ALA A C 1
ATOM 746 O O . ALA A 1 90 ? -13.814 2.676 10.601 1.00 86.75 90 ALA A O 1
ATOM 747 N N . ARG A 1 91 ? -14.482 4.572 11.614 1.00 89.00 91 ARG A N 1
ATOM 748 C CA . ARG A 1 91 ? -13.945 5.489 10.593 1.00 89.00 91 ARG A CA 1
ATOM 749 C C . ARG A 1 91 ? -12.426 5.405 10.491 1.00 89.00 91 ARG A C 1
ATOM 751 O O . ARG A 1 91 ? -11.910 5.214 9.399 1.00 89.00 91 ARG A O 1
ATOM 758 N N . GLN A 1 92 ? -11.714 5.484 11.617 1.00 89.81 92 GLN A N 1
ATOM 759 C CA . GLN A 1 92 ? -10.253 5.347 11.620 1.00 89.81 92 GLN A CA 1
ATOM 760 C C . GLN A 1 92 ? -9.821 3.984 11.066 1.00 89.81 92 GLN A C 1
ATOM 762 O O . GLN A 1 92 ? -8.827 3.909 10.352 1.00 89.81 92 GLN A O 1
ATOM 767 N N . ARG A 1 93 ? -10.588 2.921 11.355 1.00 88.19 93 ARG A N 1
ATOM 768 C CA . ARG A 1 93 ? -10.320 1.582 10.819 1.00 88.19 93 ARG A CA 1
ATOM 769 C C . ARG A 1 93 ? -10.423 1.520 9.301 1.00 88.19 93 ARG A C 1
ATOM 771 O O . ARG A 1 93 ? -9.518 1.009 8.660 1.00 88.19 93 ARG A O 1
ATOM 778 N N . VAL A 1 94 ? -11.486 2.084 8.737 1.00 91.44 94 VAL A N 1
ATOM 779 C CA . VAL A 1 94 ? -11.659 2.160 7.280 1.00 91.44 94 VAL A CA 1
ATOM 780 C C . VAL A 1 94 ? -10.542 2.982 6.634 1.00 91.44 94 VAL A C 1
ATOM 782 O O . VAL A 1 94 ? -9.984 2.560 5.630 1.00 91.44 94 VAL A O 1
ATOM 785 N N . ILE A 1 95 ? -10.173 4.127 7.219 1.00 92.44 95 ILE A N 1
ATOM 786 C CA . ILE A 1 95 ? -9.135 4.994 6.642 1.00 92.44 95 ILE A CA 1
ATOM 787 C C . ILE A 1 95 ? -7.785 4.275 6.583 1.00 92.44 95 ILE A C 1
ATOM 789 O O . ILE A 1 95 ? -7.153 4.298 5.529 1.00 92.44 95 ILE A O 1
ATOM 793 N N . PHE A 1 96 ? -7.340 3.633 7.673 1.00 91.69 96 PHE A N 1
ATOM 794 C CA . PHE A 1 96 ? -6.041 2.957 7.634 1.00 91.69 96 PHE A CA 1
ATOM 795 C C . PHE A 1 96 ? -6.067 1.759 6.678 1.00 91.69 96 PHE A C 1
ATOM 797 O O . PHE A 1 96 ? -5.132 1.613 5.905 1.00 91.69 96 PHE A O 1
ATOM 804 N N . LEU A 1 97 ? -7.155 0.976 6.650 1.00 91.44 97 LEU A N 1
ATOM 805 C CA . LEU A 1 97 ? -7.292 -0.170 5.743 1.00 91.44 97 LEU A CA 1
ATOM 806 C C . LEU A 1 97 ? -7.241 0.240 4.261 1.00 91.44 97 LEU A C 1
ATOM 808 O O . LEU A 1 97 ? -6.700 -0.482 3.433 1.00 91.44 97 LEU A O 1
ATOM 812 N N . LEU A 1 98 ? -7.774 1.412 3.909 1.00 93.31 98 LEU A N 1
ATOM 813 C CA . LEU A 1 98 ? -7.710 1.930 2.538 1.00 93.31 98 LEU A CA 1
ATOM 814 C C . LEU A 1 98 ? -6.355 2.555 2.181 1.00 93.31 98 LEU A C 1
ATOM 816 O O . LEU A 1 98 ? -6.064 2.734 0.994 1.00 93.31 98 LEU A O 1
ATOM 820 N N . ALA A 1 99 ? -5.535 2.911 3.173 1.00 93.88 99 ALA A N 1
ATOM 821 C CA . ALA A 1 99 ? -4.354 3.736 2.957 1.00 93.88 99 ALA A CA 1
ATOM 822 C C . ALA A 1 99 ? -3.342 3.103 1.985 1.00 93.88 99 ALA A C 1
ATOM 824 O O . ALA A 1 99 ? -2.955 3.797 1.043 1.00 93.88 99 ALA A O 1
ATOM 825 N N . PRO A 1 100 ? -2.947 1.820 2.094 1.00 93.06 100 PRO A N 1
ATOM 826 C CA . PRO A 1 100 ? -1.976 1.251 1.158 1.00 93.06 100 PRO A CA 1
ATOM 827 C C . PRO A 1 100 ? -2.507 1.147 -0.267 1.00 93.06 100 PRO A C 1
ATOM 829 O O . PRO A 1 100 ? -1.779 1.441 -1.215 1.00 93.06 100 PRO A O 1
ATOM 832 N N . SER A 1 101 ? -3.786 0.796 -0.435 1.00 91.94 101 SER A N 1
ATOM 833 C CA . SER A 1 101 ? -4.407 0.744 -1.759 1.00 91.94 101 SER A CA 1
ATOM 834 C C . SER A 1 101 ? -4.396 2.118 -2.424 1.00 91.94 101 SER A C 1
ATOM 836 O O . SER A 1 101 ? -4.114 2.205 -3.614 1.00 91.94 101 SER A O 1
ATOM 838 N N . LEU A 1 102 ? -4.675 3.194 -1.686 1.00 92.38 102 LEU A N 1
ATOM 839 C CA . LEU A 1 102 ? -4.695 4.548 -2.242 1.00 92.38 102 LEU A CA 1
ATOM 840 C C . LEU A 1 102 ? -3.283 5.095 -2.472 1.00 92.38 102 LEU A C 1
ATOM 842 O O . LEU A 1 102 ? -2.968 5.544 -3.575 1.00 92.38 102 LEU A O 1
ATOM 846 N N . VAL A 1 103 ? -2.421 5.034 -1.457 1.00 95.06 103 VAL A N 1
ATOM 847 C CA . VAL A 1 103 ? -1.073 5.616 -1.496 1.00 95.06 103 VAL A CA 1
ATOM 848 C C . VAL A 1 103 ? -0.211 4.908 -2.534 1.00 95.06 103 VAL A C 1
ATOM 850 O O . VAL A 1 103 ? 0.338 5.564 -3.416 1.00 95.06 103 VAL A O 1
ATOM 853 N N . LEU A 1 104 ? -0.119 3.577 -2.482 1.00 93.81 104 LEU A N 1
ATOM 854 C CA . LEU A 1 104 ? 0.781 2.841 -3.370 1.00 93.81 104 LEU A CA 1
ATOM 855 C C . LEU A 1 104 ? 0.293 2.851 -4.815 1.00 93.81 104 LEU A C 1
ATOM 857 O O . LEU A 1 104 ? 1.099 3.058 -5.718 1.00 93.81 104 LEU A O 1
ATOM 861 N N . THR A 1 105 ? -1.015 2.718 -5.053 1.00 89.75 105 THR A N 1
ATOM 862 C CA . THR A 1 105 ? -1.557 2.825 -6.418 1.00 89.75 105 THR A CA 1
ATOM 863 C C . THR A 1 105 ? -1.290 4.208 -7.004 1.00 89.75 105 THR A C 1
ATOM 865 O O . THR A 1 105 ? -0.854 4.298 -8.148 1.00 89.75 105 THR A O 1
ATOM 868 N N . THR A 1 106 ? -1.459 5.279 -6.220 1.00 91.75 106 THR A N 1
ATOM 869 C CA . THR A 1 106 ? -1.146 6.645 -6.674 1.00 91.75 106 THR A CA 1
ATOM 870 C C . THR A 1 106 ? 0.339 6.798 -6.996 1.00 91.75 106 THR A C 1
ATOM 872 O O . THR A 1 106 ? 0.682 7.308 -8.060 1.00 91.75 106 THR A O 1
ATOM 875 N N . VAL A 1 107 ? 1.230 6.311 -6.124 1.00 95.00 107 VAL A N 1
ATOM 876 C CA . VAL A 1 107 ? 2.684 6.357 -6.345 1.00 95.00 107 VAL A CA 1
ATOM 877 C C . VAL A 1 107 ? 3.068 5.618 -7.625 1.00 95.00 107 VAL A C 1
ATOM 879 O O . VAL A 1 107 ? 3.762 6.183 -8.466 1.00 95.00 107 VAL A O 1
ATOM 882 N N . PHE A 1 108 ? 2.597 4.387 -7.821 1.00 92.56 108 PHE A N 1
ATOM 883 C CA . PHE A 1 108 ? 2.922 3.625 -9.027 1.00 92.56 108 PHE A CA 1
ATOM 884 C C . PHE A 1 108 ? 2.316 4.232 -10.291 1.00 92.56 108 PHE A C 1
ATOM 886 O O . PHE A 1 108 ? 2.947 4.188 -11.346 1.00 92.56 108 PHE A O 1
ATOM 893 N N . TRP A 1 109 ? 1.139 4.850 -10.197 1.00 88.56 109 TRP A N 1
ATOM 894 C CA . TRP A 1 109 ? 0.554 5.572 -11.320 1.00 88.56 109 TRP A CA 1
ATOM 895 C C . TRP A 1 109 ? 1.409 6.785 -11.707 1.00 88.56 109 TRP A C 1
ATOM 897 O O . TRP A 1 109 ? 1.767 6.931 -12.873 1.00 88.56 109 TRP A O 1
ATOM 907 N N . VAL A 1 110 ? 1.859 7.583 -10.735 1.00 94.38 110 VAL A N 1
ATOM 908 C CA . VAL A 1 110 ? 2.797 8.693 -10.973 1.00 94.38 110 VAL A CA 1
ATOM 909 C C . VAL A 1 110 ? 4.116 8.194 -11.571 1.00 94.38 110 VAL A C 1
ATOM 911 O O . VAL A 1 110 ? 4.582 8.746 -12.566 1.00 94.38 110 VAL A O 1
ATOM 914 N N . LEU A 1 111 ? 4.694 7.114 -11.037 1.00 92.94 111 LEU A N 1
ATOM 915 C CA . LEU A 1 111 ? 5.908 6.506 -11.594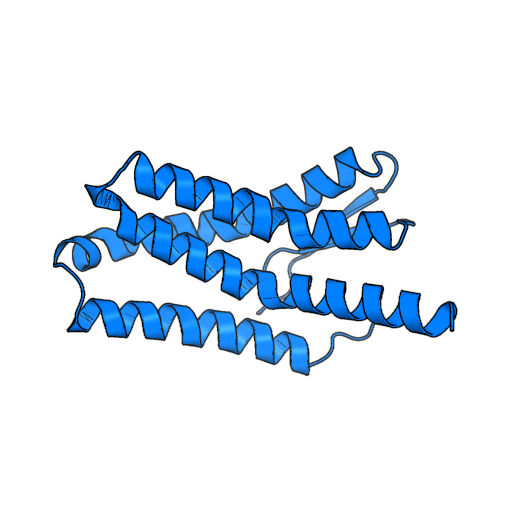 1.00 92.94 111 LEU A CA 1
ATOM 916 C C . LEU A 1 111 ? 5.705 6.019 -13.035 1.00 92.94 111 LEU A C 1
ATOM 918 O O . LEU A 1 111 ? 6.611 6.150 -13.854 1.00 92.94 111 LEU A O 1
ATOM 922 N N . SER A 1 112 ? 4.517 5.511 -13.372 1.00 88.12 112 SER A N 1
ATOM 923 C CA . SER A 1 112 ? 4.205 5.090 -14.740 1.00 88.12 112 SER A CA 1
ATOM 924 C C . SER A 1 112 ? 4.217 6.247 -15.744 1.00 88.12 112 SER A C 1
ATOM 926 O O . SER A 1 112 ? 4.612 6.047 -16.891 1.00 88.12 112 SER A O 1
ATOM 928 N N . LEU A 1 113 ? 3.856 7.455 -15.297 1.00 90.38 113 LEU A N 1
ATOM 929 C CA . LEU A 1 113 ? 3.868 8.673 -16.108 1.00 90.38 113 LEU A CA 1
ATOM 930 C C . LEU A 1 113 ? 5.272 9.283 -16.215 1.00 90.38 113 LEU A C 1
ATOM 932 O O . LEU A 1 113 ? 5.665 9.728 -17.290 1.00 90.38 113 LEU A O 1
ATOM 936 N N . LEU A 1 114 ? 6.038 9.288 -15.118 1.00 94.88 114 LEU A N 1
ATOM 937 C CA . LEU A 1 114 ? 7.401 9.834 -15.077 1.00 94.88 114 LEU A CA 1
ATOM 938 C C . LEU A 1 114 ? 8.422 8.954 -15.814 1.00 94.88 114 LEU A C 1
ATOM 940 O O . LEU A 1 114 ? 9.406 9.462 -16.347 1.00 94.88 114 LEU A O 1
ATOM 944 N N . PHE A 1 115 ? 8.187 7.641 -15.857 1.00 89.00 115 PHE A N 1
ATOM 945 C CA . PHE A 1 115 ? 9.098 6.653 -16.431 1.00 89.00 115 PHE A CA 1
ATOM 946 C C . PHE A 1 115 ? 8.390 5.829 -17.519 1.00 89.00 115 PHE A C 1
ATOM 948 O O . PHE A 1 115 ? 8.115 4.643 -17.317 1.00 89.00 115 PHE A O 1
ATOM 955 N N . PRO A 1 116 ? 8.081 6.420 -18.691 1.00 83.94 116 PRO A N 1
ATOM 956 C CA . PRO A 1 116 ? 7.226 5.797 -19.705 1.00 83.94 116 PRO A CA 1
ATOM 957 C C . PRO A 1 116 ? 7.803 4.493 -20.274 1.00 83.94 116 PRO A C 1
ATOM 959 O O . PRO A 1 116 ? 7.047 3.568 -20.570 1.00 83.94 116 PRO A O 1
ATOM 962 N N . LEU A 1 117 ? 9.135 4.368 -20.351 1.00 82.25 117 LEU A N 1
ATOM 963 C CA . LEU A 1 117 ? 9.815 3.136 -20.782 1.00 82.25 117 LEU A CA 1
ATOM 964 C C . LEU A 1 117 ? 9.635 1.979 -19.781 1.00 82.25 117 LEU A C 1
ATOM 966 O O . LEU A 1 117 ? 9.708 0.811 -20.161 1.00 82.25 117 LEU A O 1
ATOM 970 N N . GLN A 1 118 ? 9.382 2.300 -18.511 1.00 84.75 118 GLN A N 1
ATOM 971 C CA . GLN A 1 118 ? 9.145 1.363 -17.412 1.00 84.75 118 GLN A CA 1
ATOM 972 C C . GLN A 1 118 ? 7.677 1.356 -16.959 1.00 84.75 118 GLN A C 1
ATOM 974 O O . GLN A 1 118 ? 7.340 0.652 -16.010 1.00 84.75 118 GLN A O 1
ATOM 979 N N . SER A 1 119 ? 6.793 2.097 -17.632 1.00 82.88 119 SER A N 1
ATOM 980 C CA . SER A 1 119 ? 5.383 2.277 -17.255 1.00 82.88 119 SER A CA 1
ATOM 981 C C . SER A 1 119 ? 4.673 0.957 -16.969 1.00 82.88 119 SER A C 1
ATOM 983 O O . SER A 1 119 ? 4.021 0.805 -15.939 1.00 82.88 119 SER A O 1
ATOM 985 N N . MET A 1 120 ? 4.892 -0.038 -17.828 1.00 79.75 120 MET A N 1
ATOM 986 C CA . MET A 1 120 ? 4.330 -1.377 -17.670 1.00 79.75 120 MET A CA 1
ATOM 987 C C . MET A 1 120 ? 4.784 -2.072 -16.384 1.00 79.75 120 MET A C 1
ATOM 989 O O . MET A 1 120 ? 3.972 -2.720 -15.733 1.00 79.75 120 MET A O 1
ATOM 993 N N . MET A 1 121 ? 6.047 -1.921 -15.974 1.00 84.06 121 MET A N 1
ATOM 994 C CA . MET A 1 121 ? 6.536 -2.480 -14.708 1.00 84.06 121 MET A CA 1
ATOM 995 C C . MET A 1 121 ? 5.745 -1.905 -13.529 1.00 84.06 121 MET A C 1
ATOM 997 O O . MET A 1 121 ? 5.279 -2.654 -12.673 1.00 84.06 121 MET A O 1
ATOM 1001 N N . TRP A 1 122 ? 5.544 -0.587 -13.515 1.00 87.75 122 TRP A N 1
ATOM 1002 C CA . TRP A 1 122 ? 4.802 0.094 -12.455 1.00 87.75 122 TRP A CA 1
ATOM 1003 C C . TRP A 1 122 ? 3.318 -0.279 -12.446 1.00 87.75 122 TRP A C 1
ATOM 1005 O O . TRP A 1 122 ? 2.766 -0.510 -11.375 1.00 87.75 122 TRP A O 1
ATOM 1015 N N . ILE A 1 123 ? 2.691 -0.431 -13.617 1.00 84.31 123 ILE A N 1
ATOM 1016 C CA . ILE A 1 123 ? 1.302 -0.905 -13.742 1.00 84.31 123 ILE A CA 1
ATOM 1017 C C . ILE A 1 123 ? 1.155 -2.327 -13.185 1.00 84.31 123 ILE A C 1
ATOM 1019 O O . ILE A 1 123 ? 0.193 -2.614 -12.469 1.00 84.31 123 ILE A O 1
ATOM 1023 N N . VAL A 1 124 ? 2.114 -3.214 -13.465 1.00 82.44 124 VAL A N 1
ATOM 1024 C CA . VAL A 1 124 ? 2.118 -4.580 -12.925 1.00 82.44 124 VAL A CA 1
ATOM 1025 C C . VAL A 1 124 ? 2.239 -4.568 -11.402 1.00 82.44 124 VAL A C 1
ATOM 1027 O O . VAL A 1 124 ? 1.440 -5.213 -10.726 1.00 82.44 124 VAL A O 1
ATOM 1030 N N . VAL A 1 125 ? 3.178 -3.805 -10.839 1.00 85.50 125 VAL A N 1
ATOM 1031 C CA . VAL A 1 125 ? 3.346 -3.724 -9.377 1.00 85.50 125 VAL A CA 1
ATOM 1032 C C . VAL A 1 125 ? 2.118 -3.083 -8.711 1.00 85.50 125 VAL A C 1
ATOM 1034 O O . VAL A 1 125 ? 1.647 -3.590 -7.693 1.00 85.50 125 VAL A O 1
ATOM 1037 N N . ALA A 1 126 ? 1.522 -2.049 -9.317 1.00 86.75 126 ALA A N 1
ATOM 1038 C CA . ALA A 1 126 ? 0.266 -1.451 -8.854 1.00 86.75 126 ALA A CA 1
ATOM 1039 C C . ALA A 1 126 ? -0.883 -2.465 -8.826 1.00 86.75 126 ALA A C 1
ATOM 1041 O O . ALA A 1 126 ? -1.644 -2.532 -7.862 1.00 86.75 126 ALA A O 1
ATOM 1042 N N . SER A 1 127 ? -0.973 -3.291 -9.867 1.00 83.19 127 SER A N 1
ATOM 1043 C CA . SER A 1 127 ? -1.973 -4.350 -9.983 1.00 83.19 127 SER A CA 1
ATOM 1044 C C . SER A 1 127 ? -1.805 -5.417 -8.900 1.00 83.19 127 SER A C 1
ATOM 1046 O O . SER A 1 127 ? -2.786 -5.853 -8.297 1.00 83.19 127 SER A O 1
ATOM 1048 N N . ILE A 1 128 ? -0.561 -5.808 -8.604 1.00 82.00 128 ILE A N 1
ATOM 1049 C CA . ILE A 1 128 ? -0.251 -6.748 -7.520 1.00 82.00 128 ILE A CA 1
ATOM 1050 C C . ILE A 1 128 ? -0.644 -6.154 -6.163 1.00 82.00 128 ILE A C 1
ATOM 1052 O O . ILE A 1 128 ? -1.283 -6.842 -5.367 1.00 82.00 128 ILE A O 1
ATOM 1056 N N . ASN A 1 129 ? -0.332 -4.878 -5.912 1.00 86.94 129 ASN A N 1
ATOM 1057 C CA . ASN A 1 129 ? -0.751 -4.185 -4.693 1.00 86.94 129 ASN A CA 1
ATOM 1058 C C . ASN A 1 129 ? -2.278 -4.145 -4.545 1.00 86.94 129 ASN A C 1
ATOM 1060 O O . ASN A 1 129 ? -2.801 -4.463 -3.478 1.00 86.94 129 ASN A O 1
ATOM 1064 N N . ALA A 1 130 ? -2.999 -3.789 -5.612 1.00 84.56 130 ALA A N 1
ATOM 1065 C CA . ALA A 1 130 ? -4.459 -3.749 -5.609 1.00 84.56 130 ALA A CA 1
ATOM 1066 C C . ALA A 1 130 ? -5.061 -5.130 -5.298 1.00 84.56 130 ALA A C 1
ATOM 1068 O O . ALA A 1 130 ? -5.968 -5.247 -4.476 1.00 84.56 130 ALA A O 1
ATOM 1069 N N . SER A 1 131 ? -4.496 -6.187 -5.887 1.00 81.81 131 SER A N 1
ATOM 1070 C CA . SER A 1 131 ? -4.849 -7.576 -5.583 1.00 81.81 131 SER A CA 1
ATOM 1071 C C . SER A 1 131 ? -4.579 -7.939 -4.114 1.00 81.81 131 SER A C 1
ATOM 1073 O O . SER A 1 131 ? -5.449 -8.496 -3.439 1.00 81.81 131 SER A O 1
ATOM 1075 N N . GLY A 1 132 ? -3.396 -7.593 -3.594 1.00 79.56 132 GLY A N 1
ATOM 1076 C CA . GLY A 1 132 ? -3.018 -7.829 -2.197 1.00 79.56 132 GLY A CA 1
ATOM 1077 C C . GLY A 1 132 ? -3.891 -7.070 -1.192 1.00 79.56 132 GLY A C 1
ATOM 1078 O O . GLY A 1 132 ? -4.154 -7.580 -0.111 1.00 79.56 132 GLY A O 1
ATOM 1079 N N . SER A 1 133 ? -4.423 -5.912 -1.589 1.00 87.31 133 SER A N 1
ATOM 1080 C CA . SER A 1 133 ? -5.313 -5.072 -0.772 1.00 87.31 133 SER A CA 1
ATOM 1081 C C . SER A 1 133 ? -6.766 -5.579 -0.722 1.00 87.31 133 SER A C 1
ATOM 1083 O O . SER A 1 133 ? -7.619 -4.960 -0.084 1.00 87.31 133 SER A O 1
ATOM 1085 N N . SER A 1 134 ? -7.101 -6.680 -1.408 1.00 84.50 134 SER A N 1
ATOM 1086 C CA . SER A 1 134 ? -8.488 -7.164 -1.502 1.00 84.50 134 SER A CA 1
ATOM 1087 C C . SER A 1 134 ? -9.087 -7.573 -0.148 1.00 84.50 134 SER A C 1
ATOM 1089 O O . SER A 1 134 ? -10.269 -7.308 0.095 1.00 84.50 134 SER A O 1
ATOM 1091 N N . SER A 1 135 ? -8.292 -8.132 0.771 1.00 81.44 135 SER A N 1
ATOM 1092 C CA . SER A 1 135 ? -8.735 -8.375 2.152 1.00 81.44 135 SER A CA 1
ATOM 1093 C C . SER A 1 135 ? -9.058 -7.096 2.910 1.00 81.44 135 SER A C 1
ATOM 1095 O O . SER A 1 135 ? -10.031 -7.070 3.661 1.00 81.44 135 SER A O 1
ATOM 1097 N N . ASP A 1 136 ? -8.286 -6.034 2.698 1.00 88.00 136 ASP A N 1
ATOM 1098 C CA . ASP A 1 136 ? -8.468 -4.770 3.413 1.00 88.00 136 ASP A CA 1
ATOM 1099 C C . ASP A 1 136 ? -9.748 -4.076 2.950 1.00 88.00 136 ASP A C 1
ATOM 1101 O O . ASP A 1 136 ? -10.543 -3.600 3.763 1.00 88.00 136 ASP A O 1
ATOM 1105 N N . LEU A 1 137 ? -10.012 -4.113 1.639 1.00 88.62 137 LEU A N 1
ATOM 1106 C CA . LEU A 1 137 ? -11.271 -3.658 1.048 1.00 88.62 137 LEU A CA 1
ATOM 1107 C C . LEU A 1 137 ? -12.469 -4.456 1.571 1.00 88.62 137 LEU A C 1
ATOM 1109 O O . LEU A 1 137 ? -13.522 -3.884 1.868 1.00 88.62 137 LEU A O 1
ATOM 1113 N N . TRP A 1 138 ? -12.317 -5.771 1.719 1.00 86.56 138 TRP A N 1
ATOM 1114 C CA . TRP A 1 138 ? -13.366 -6.608 2.288 1.00 86.56 138 TRP A CA 1
ATOM 1115 C C . TRP A 1 138 ? -13.628 -6.284 3.767 1.00 86.56 138 TRP A C 1
ATOM 1117 O O . TRP A 1 138 ? -14.785 -6.170 4.175 1.00 86.56 138 TRP A O 1
ATOM 1127 N N . GLU A 1 139 ? -12.588 -6.090 4.578 1.00 86.38 139 GLU A N 1
ATOM 1128 C CA . GLU A 1 139 ? -12.736 -5.676 5.979 1.00 86.38 139 GLU A CA 1
ATOM 1129 C C . GLU A 1 139 ? -13.388 -4.288 6.091 1.00 86.38 139 GLU A C 1
ATOM 1131 O O . GLU A 1 139 ? -14.297 -4.097 6.906 1.00 86.38 139 GLU A O 1
ATOM 1136 N N . CYS A 1 140 ? -13.033 -3.345 5.212 1.00 89.62 140 CYS A N 1
ATOM 1137 C CA . CYS A 1 140 ? -13.740 -2.071 5.070 1.00 89.62 140 CYS A CA 1
ATOM 1138 C C . CYS A 1 140 ? -15.236 -2.277 4.810 1.00 89.62 140 CYS A C 1
ATOM 1140 O O . CYS A 1 140 ? -16.068 -1.710 5.524 1.00 89.62 140 CYS A O 1
ATOM 1142 N N . PHE A 1 141 ? -15.592 -3.123 3.838 1.00 90.31 141 PHE A N 1
ATOM 1143 C CA . PHE A 1 141 ? -16.985 -3.449 3.532 1.00 90.31 141 PHE A CA 1
ATOM 1144 C C . PHE A 1 141 ? -17.718 -4.029 4.748 1.00 90.31 141 PHE A C 1
ATOM 1146 O O . PHE A 1 141 ? -18.834 -3.608 5.058 1.00 90.31 141 PHE A O 1
ATOM 1153 N N . VAL A 1 142 ? -17.093 -4.950 5.488 1.00 88.25 142 VAL A N 1
ATOM 1154 C CA . VAL A 1 142 ? -17.678 -5.541 6.701 1.00 88.25 142 VAL A CA 1
ATOM 1155 C C . VAL A 1 142 ? -17.914 -4.486 7.785 1.00 88.25 142 VAL A C 1
ATOM 1157 O O . VAL A 1 142 ? -18.968 -4.502 8.426 1.00 88.25 142 VAL A O 1
ATOM 1160 N N . ILE A 1 143 ? -16.966 -3.571 8.004 1.00 89.19 143 ILE A N 1
ATOM 1161 C CA . ILE A 1 143 ? -17.093 -2.492 8.995 1.00 89.19 143 ILE A CA 1
ATOM 1162 C C . ILE A 1 143 ? -18.234 -1.544 8.618 1.00 89.19 143 ILE A C 1
ATOM 1164 O O . ILE A 1 143 ? -19.080 -1.247 9.463 1.00 89.19 143 ILE A O 1
ATOM 1168 N N . VAL A 1 144 ? -18.284 -1.108 7.357 1.00 90.06 144 VAL A N 1
ATOM 1169 C CA . VAL A 1 144 ? -19.324 -0.200 6.851 1.00 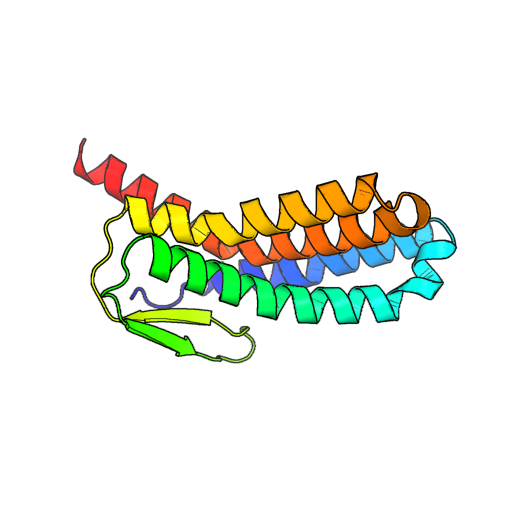90.06 144 VAL A CA 1
ATOM 1170 C C . VAL A 1 144 ? -20.699 -0.860 6.915 1.00 90.06 144 VAL A C 1
ATOM 1172 O O . VAL A 1 144 ? -21.641 -0.262 7.431 1.00 90.06 144 VAL A O 1
ATOM 1175 N N . ARG A 1 145 ? -20.812 -2.120 6.478 1.00 89.31 145 ARG A N 1
ATOM 1176 C CA . ARG A 1 145 ? -22.063 -2.884 6.543 1.00 89.31 145 ARG A CA 1
ATOM 1177 C C . ARG A 1 145 ? -22.568 -3.020 7.975 1.00 89.31 145 ARG A C 1
ATOM 1179 O O . ARG A 1 145 ? -23.757 -2.841 8.213 1.00 89.31 145 ARG A O 1
ATOM 1186 N N . LYS A 1 146 ? -21.685 -3.333 8.929 1.00 88.00 146 LYS A N 1
ATOM 1187 C CA . LYS A 1 146 ? -22.064 -3.400 10.346 1.00 88.00 146 LYS A CA 1
ATOM 1188 C C . LYS A 1 146 ? -22.568 -2.053 10.839 1.00 88.00 146 LYS A C 1
ATOM 1190 O O . LYS A 1 146 ? -23.637 -2.023 11.417 1.00 88.00 146 LYS A O 1
ATOM 1195 N N . ALA A 1 147 ? -21.846 -0.966 10.567 1.00 83.50 147 ALA A N 1
ATOM 1196 C CA . ALA A 1 147 ? -22.261 0.371 10.986 1.00 83.50 147 ALA A CA 1
ATOM 1197 C C . ALA A 1 147 ? -23.639 0.762 10.429 1.00 83.50 147 ALA A C 1
ATOM 1199 O O . ALA A 1 147 ? -24.432 1.346 11.156 1.00 83.50 147 ALA A O 1
ATOM 1200 N N . TYR A 1 148 ? -23.938 0.404 9.177 1.00 79.75 148 TYR A N 1
ATOM 1201 C CA . TYR A 1 148 ? -25.249 0.644 8.571 1.00 79.75 148 TYR A CA 1
ATOM 1202 C C . TYR A 1 148 ? -26.368 -0.143 9.274 1.00 79.75 148 TYR A C 1
ATOM 1204 O O . TYR A 1 148 ? -27.406 0.421 9.598 1.00 79.75 148 TYR A O 1
ATOM 1212 N N . LEU A 1 149 ? -26.134 -1.427 9.570 1.00 78.81 149 LEU A N 1
ATOM 1213 C CA . LEU A 1 149 ? -27.111 -2.305 10.228 1.00 78.81 149 LEU A CA 1
ATOM 1214 C C . LEU A 1 149 ? -27.345 -1.997 11.715 1.00 78.81 149 LEU A C 1
ATOM 1216 O O . LEU A 1 149 ? -28.300 -2.511 12.277 1.00 78.81 149 LEU A O 1
ATOM 1220 N N . THR A 1 150 ? -26.479 -1.222 12.374 1.00 72.38 150 THR A N 1
ATOM 1221 C CA . THR A 1 150 ? -26.702 -0.793 13.768 1.00 72.38 150 THR A CA 1
ATOM 1222 C C . THR A 1 150 ? -27.481 0.521 13.874 1.00 72.38 150 THR A C 1
ATOM 1224 O O . THR A 1 150 ? -27.853 0.906 14.978 1.00 72.38 150 THR A O 1
ATOM 1227 N N . ILE A 1 151 ? -27.648 1.249 12.765 1.00 62.78 151 ILE A N 1
ATOM 1228 C CA . ILE A 1 151 ? -28.312 2.563 12.724 1.00 62.78 151 ILE A CA 1
ATOM 1229 C C . ILE A 1 151 ? -29.749 2.455 12.178 1.00 62.78 151 ILE A C 1
ATOM 1231 O O . ILE A 1 151 ? -30.562 3.326 12.480 1.00 62.78 151 ILE A O 1
ATOM 1235 N N . GLY A 1 152 ? -30.058 1.418 11.390 1.00 50.53 152 GLY A N 1
ATOM 1236 C CA . GLY A 1 152 ? -31.411 1.102 10.906 1.00 50.53 152 GLY A CA 1
ATOM 1237 C C . GLY A 1 152 ? -32.104 0.060 11.766 1.00 50.53 152 GLY A C 1
ATOM 1238 O O . GLY A 1 152 ? -33.338 0.172 11.908 1.00 50.53 152 GLY A O 1
#

Foldseek 3Di:
DDDPDVVLVCQLVCLLPVVLVVLVVCCVVPNDPLVVVCVVVLVVLLVVLLVVLQVLLVVLCCVQPVVWDWDWDDDPVDGIHIDTPDDDDLVSLLRSLCRSLVPLLVVLCVVLVVPVSCNSSSVSSNSSSNSNSVSSVVVNVVSVVVVVVVVD

pLDDT: mean 78.14, std 13.17, range [39.97, 95.06]

Sequence (152 aa):
MSSINKKMVILNLVSFLVFPIWIYVFYRWFGPPTLKYNTVWISVFTILCIVVHEVVHYLAIRLLNPTVKVGYGFRLPFTLFVRIEGVMSARQRVIFLLAPSLVLTTVFWVLSLLFPLQSMMWIVVASINASGSSSDLWECFVIVRKAYLTIG

Secondary structure (DSSP, 8-state):
-----HHHHHHHHHHHHHHHHHHHHHHHHHS-THHHHTHHHHHHHHHHHHHHHHHHHHHHHHHH-TTSEEEEEEETTEEEEEEEES---HHHHHHHHHHHHHHHHHHHHHHHHH-GGGHHHHHHHHHHHHHHTHHHHHHHHHHHHHHHHTT-